Protein AF-A0A6A4J6M3-F1 (afdb_monomer_lite)

pLDDT: mean 81.33, std 18.91, range [39.5, 97.56]

Organism: Apolygus lucorum (NCBI:txid248454)

Structure (mmCIF, N/CA/C/O backbone):
data_AF-A0A6A4J6M3-F1
#
_entry.id   AF-A0A6A4J6M3-F1
#
loop_
_atom_site.group_PDB
_atom_site.id
_atom_site.type_symbol
_atom_site.label_atom_id
_atom_site.label_alt_id
_atom_site.label_comp_id
_atom_site.label_asym_id
_atom_site.label_entity_id
_atom_site.label_seq_id
_atom_site.pdbx_PDB_ins_code
_atom_site.Cartn_x
_atom_site.Cartn_y
_atom_site.Cartn_z
_atom_site.occupancy
_atom_site.B_iso_or_equiv
_atom_site.auth_seq_id
_atom_site.auth_comp_id
_atom_site.auth_asym_id
_atom_site.auth_atom_id
_atom_site.pdbx_PDB_model_num
ATOM 1 N N . MET A 1 1 ? 29.582 -4.370 -70.498 1.00 39.50 1 MET A N 1
ATOM 2 C CA . MET A 1 1 ? 30.308 -3.658 -69.420 1.00 39.50 1 MET A CA 1
ATOM 3 C C . MET A 1 1 ? 29.744 -2.244 -69.394 1.00 39.50 1 MET A C 1
ATOM 5 O O . MET A 1 1 ? 29.720 -1.655 -70.456 1.00 39.50 1 MET A O 1
ATOM 9 N N . LEU A 1 2 ? 29.194 -1.641 -68.346 1.00 45.53 2 LEU A N 1
ATOM 10 C CA . LEU A 1 2 ? 28.920 -1.979 -66.951 1.00 45.53 2 LEU A CA 1
ATOM 11 C C . LEU A 1 2 ? 27.695 -1.104 -66.577 1.00 45.53 2 LEU A C 1
ATOM 13 O O . LEU A 1 2 ? 27.655 0.064 -66.954 1.00 45.53 2 LEU A O 1
ATOM 17 N N . ILE A 1 3 ? 26.699 -1.659 -65.889 1.00 50.84 3 ILE A N 1
ATOM 18 C CA . ILE A 1 3 ? 25.523 -0.926 -65.385 1.00 50.84 3 ILE A CA 1
ATOM 19 C C . ILE A 1 3 ? 25.949 -0.202 -64.098 1.00 50.84 3 ILE A C 1
ATOM 21 O O . ILE A 1 3 ? 26.412 -0.896 -63.190 1.00 50.84 3 ILE A O 1
ATOM 25 N N . PRO A 1 4 ? 25.791 1.126 -63.940 1.00 52.34 4 PRO A N 1
ATOM 26 C CA . PRO A 1 4 ? 25.909 1.729 -62.626 1.00 52.34 4 PRO A CA 1
ATOM 27 C C . PRO A 1 4 ? 24.567 1.589 -61.903 1.00 52.34 4 PRO A C 1
ATOM 29 O O . PRO A 1 4 ? 23.637 2.373 -62.079 1.00 52.34 4 PRO A O 1
ATOM 32 N N . LEU A 1 5 ? 24.495 0.541 -61.084 1.00 49.53 5 LEU A N 1
ATOM 33 C CA . LEU A 1 5 ? 23.631 0.486 -59.914 1.00 49.53 5 LEU A CA 1
ATOM 34 C C . LEU A 1 5 ? 23.995 1.652 -58.987 1.00 49.53 5 LEU A C 1
ATOM 36 O O . LEU A 1 5 ? 25.038 1.612 -58.342 1.00 49.53 5 LEU A O 1
ATOM 40 N N . LEU A 1 6 ? 23.122 2.645 -58.851 1.00 49.03 6 LEU A N 1
ATOM 41 C CA . LEU A 1 6 ? 23.012 3.372 -57.589 1.00 49.03 6 LEU A CA 1
ATOM 42 C C . LEU A 1 6 ? 21.545 3.404 -57.176 1.00 49.03 6 LEU A C 1
ATOM 44 O O . LEU A 1 6 ? 20.758 4.286 -57.499 1.00 49.03 6 LEU A O 1
ATOM 48 N N . THR A 1 7 ? 21.213 2.321 -56.488 1.00 55.56 7 THR A N 1
ATOM 49 C CA . THR A 1 7 ? 20.072 2.116 -55.613 1.00 55.56 7 THR A CA 1
ATOM 50 C C . THR A 1 7 ? 19.696 3.379 -54.844 1.00 55.56 7 THR A C 1
ATOM 52 O O . THR A 1 7 ? 20.376 3.796 -53.908 1.00 55.56 7 THR A O 1
ATOM 55 N N . VAL A 1 8 ? 18.540 3.924 -55.217 1.00 50.78 8 VAL A N 1
ATOM 56 C CA . VAL A 1 8 ? 17.670 4.738 -54.370 1.00 50.78 8 VAL A CA 1
ATOM 57 C C . VAL A 1 8 ? 17.215 3.859 -53.205 1.00 50.78 8 VAL A C 1
ATOM 59 O O . VAL A 1 8 ? 16.182 3.205 -53.282 1.00 50.78 8 VAL A O 1
ATOM 62 N N . VAL A 1 9 ? 18.014 3.775 -52.144 1.00 50.19 9 VAL A N 1
ATOM 63 C CA . VAL A 1 9 ? 17.589 3.190 -50.867 1.00 50.19 9 VAL A CA 1
ATOM 64 C C . VAL A 1 9 ? 18.281 3.942 -49.739 1.00 50.19 9 VAL A C 1
ATOM 66 O O . VAL A 1 9 ? 19.337 3.545 -49.269 1.00 50.19 9 VAL A O 1
ATOM 69 N N . LEU A 1 10 ? 17.657 5.017 -49.274 1.00 46.91 10 LEU A N 1
ATOM 70 C CA . LEU A 1 10 ? 17.701 5.381 -47.859 1.00 46.91 10 LEU A CA 1
ATOM 71 C C . LEU A 1 10 ? 16.254 5.604 -47.436 1.00 46.91 10 LEU A C 1
ATOM 73 O O . LEU A 1 10 ? 15.750 6.715 -47.297 1.00 46.91 10 LEU A O 1
ATOM 77 N N . ALA A 1 11 ? 15.571 4.464 -47.344 1.00 49.88 11 ALA A N 1
ATOM 78 C CA . ALA A 1 11 ? 14.337 4.317 -46.612 1.00 49.88 11 ALA A CA 1
ATOM 79 C C . ALA A 1 11 ? 14.546 4.829 -45.183 1.00 49.88 11 ALA A C 1
ATOM 81 O O . ALA A 1 11 ? 15.503 4.438 -44.521 1.00 49.88 11 ALA A O 1
ATOM 82 N N . LEU A 1 12 ? 13.638 5.709 -44.764 1.00 46.06 12 LEU A N 1
ATOM 83 C CA . LEU A 1 12 ? 13.168 5.924 -43.399 1.00 46.06 12 LEU A CA 1
ATOM 84 C C . LEU A 1 12 ? 13.985 5.208 -42.308 1.00 46.06 12 LEU A C 1
ATOM 86 O O . LEU A 1 12 ? 13.579 4.171 -41.782 1.00 46.06 12 LEU A O 1
ATOM 90 N N . SER A 1 13 ? 15.102 5.803 -41.900 1.00 48.69 13 SER A N 1
ATOM 91 C CA . SER A 1 13 ? 15.744 5.425 -40.646 1.00 48.69 13 SER A CA 1
ATOM 92 C C . SER A 1 13 ? 14.937 6.006 -39.488 1.00 48.69 13 SER A C 1
ATOM 94 O O . SER A 1 13 ? 15.152 7.131 -39.050 1.00 48.69 13 SER A O 1
ATOM 96 N N . ALA A 1 14 ? 14.005 5.185 -39.010 1.00 48.91 14 ALA A N 1
ATOM 97 C CA . ALA A 1 14 ? 13.611 5.092 -37.609 1.00 48.91 14 ALA A CA 1
ATOM 98 C C . ALA A 1 14 ? 12.952 6.331 -36.981 1.00 48.91 14 ALA A C 1
ATOM 100 O O . ALA A 1 14 ? 13.381 6.868 -35.962 1.00 48.91 14 ALA A O 1
ATOM 101 N N . LEU A 1 15 ? 11.768 6.649 -37.494 1.00 47.69 15 LEU A N 1
ATOM 102 C CA . LEU A 1 15 ? 10.675 7.226 -36.712 1.00 47.69 15 LEU A CA 1
ATOM 103 C C . LEU A 1 15 ? 10.084 6.154 -35.769 1.00 47.69 15 LEU A C 1
ATOM 105 O O . LEU A 1 15 ? 8.916 5.825 -35.880 1.00 47.69 15 LEU A O 1
ATOM 109 N N . MET A 1 16 ? 10.879 5.552 -34.877 1.00 45.44 16 MET A N 1
ATOM 110 C CA . MET A 1 16 ? 10.375 4.645 -33.826 1.00 45.44 16 MET A CA 1
ATOM 111 C C . MET A 1 16 ? 11.250 4.703 -32.572 1.00 45.44 16 MET A C 1
ATOM 113 O O . MET A 1 16 ? 11.666 3.691 -32.024 1.00 45.44 16 MET A O 1
ATOM 117 N N . ASN A 1 17 ? 11.486 5.911 -32.062 1.00 40.03 17 ASN A N 1
ATOM 118 C CA . ASN A 1 17 ? 11.752 6.082 -30.635 1.00 40.03 17 ASN A CA 1
ATOM 119 C C . ASN A 1 17 ? 10.396 6.128 -29.909 1.00 40.03 17 ASN A C 1
ATOM 121 O O . ASN A 1 17 ? 10.058 7.091 -29.227 1.00 40.03 17 ASN A O 1
ATOM 125 N N . THR A 1 18 ? 9.557 5.108 -30.122 1.00 45.00 18 THR A N 1
ATOM 126 C CA . THR A 1 18 ? 8.428 4.850 -29.236 1.00 45.00 18 THR A CA 1
ATOM 127 C C . THR A 1 18 ? 9.050 4.358 -27.944 1.00 45.00 18 THR A C 1
ATOM 129 O O . THR A 1 18 ? 9.279 3.163 -27.763 1.00 45.00 18 THR A O 1
ATOM 132 N N . THR A 1 19 ? 9.394 5.299 -27.069 1.00 48.88 19 THR A N 1
ATOM 133 C CA . THR A 1 19 ? 9.565 5.055 -25.643 1.00 48.88 19 THR A CA 1
ATOM 134 C C . THR A 1 19 ? 8.255 4.461 -25.145 1.00 48.88 19 THR A C 1
ATOM 136 O O . THR A 1 19 ? 7.374 5.182 -24.680 1.00 48.88 19 THR A O 1
ATOM 139 N N . TYR A 1 20 ? 8.091 3.152 -25.321 1.00 52.31 20 TYR A N 1
ATOM 140 C CA . TYR A 1 20 ? 7.102 2.376 -24.606 1.00 52.31 20 TYR A CA 1
ATOM 141 C C . TYR A 1 20 ? 7.413 2.624 -23.134 1.00 52.31 20 TYR A C 1
ATOM 143 O O . TYR A 1 20 ? 8.454 2.211 -22.620 1.00 52.31 20 TYR A O 1
ATOM 151 N N . CYS A 1 21 ? 6.563 3.404 -22.468 1.00 57.66 21 CYS A N 1
ATOM 152 C CA . CYS A 1 21 ? 6.509 3.362 -21.022 1.00 57.66 21 CYS A CA 1
ATOM 153 C C . CYS A 1 21 ? 6.123 1.921 -20.682 1.00 57.66 21 CYS A C 1
ATOM 155 O O . CYS A 1 21 ? 4.953 1.565 -20.771 1.00 57.66 21 CYS A O 1
ATOM 157 N N . ASP A 1 22 ? 7.119 1.085 -20.382 1.00 68.69 22 ASP A N 1
ATOM 158 C CA . ASP A 1 22 ? 6.912 -0.260 -19.854 1.00 68.69 22 ASP A CA 1
ATOM 159 C C . ASP A 1 22 ? 6.239 -0.105 -18.485 1.00 68.69 22 ASP A C 1
ATOM 161 O O . ASP A 1 22 ? 6.906 0.071 -17.458 1.00 68.69 22 ASP A O 1
ATOM 165 N N . VAL A 1 23 ? 4.906 -0.085 -18.491 1.00 76.88 23 VAL A N 1
ATOM 166 C CA . VAL A 1 23 ? 4.081 -0.155 -17.288 1.00 76.88 23 VAL A CA 1
ATOM 167 C C . VAL A 1 23 ? 3.778 -1.622 -17.041 1.00 76.88 23 VAL A C 1
ATOM 169 O O . VAL A 1 23 ? 3.075 -2.264 -17.818 1.00 76.88 23 VAL A O 1
ATOM 172 N N . ALA A 1 24 ? 4.336 -2.167 -15.964 1.00 84.94 24 ALA A N 1
ATOM 173 C CA . ALA A 1 24 ? 4.012 -3.512 -15.520 1.00 84.94 24 ALA A CA 1
ATOM 174 C C . ALA A 1 24 ? 2.814 -3.454 -14.568 1.00 84.94 24 ALA A C 1
ATOM 176 O O . ALA A 1 24 ? 2.920 -2.887 -13.479 1.00 84.94 24 ALA A O 1
ATOM 177 N N . TYR A 1 25 ? 1.702 -4.065 -14.972 1.00 91.25 25 TYR A N 1
ATOM 178 C CA . TYR A 1 25 ? 0.504 -4.226 -14.151 1.00 91.25 25 TYR A CA 1
ATOM 179 C C . TYR A 1 25 ? 0.465 -5.624 -13.538 1.00 91.25 25 TYR A C 1
ATOM 181 O O . TYR A 1 25 ? 0.642 -6.624 -14.240 1.00 91.25 25 TYR A O 1
ATOM 189 N N . ARG A 1 26 ? 0.227 -5.714 -12.226 1.00 94.50 26 ARG A N 1
ATOM 190 C CA . ARG A 1 26 ? 0.055 -7.002 -11.538 1.00 94.50 26 ARG A CA 1
ATOM 191 C C . ARG A 1 26 ? -0.840 -6.898 -10.297 1.00 94.50 26 ARG A C 1
ATOM 193 O O . ARG A 1 26 ? -0.936 -5.822 -9.705 1.00 94.50 26 ARG A O 1
ATOM 200 N N . PRO A 1 27 ? -1.433 -8.014 -9.834 1.00 97.06 27 PRO A N 1
ATOM 201 C CA . PRO A 1 27 ? -2.099 -8.071 -8.535 1.00 97.06 27 PRO A CA 1
ATOM 202 C C . PRO A 1 27 ? -1.151 -7.749 -7.370 1.00 97.06 27 PRO A C 1
ATOM 204 O O . PRO A 1 27 ? 0.072 -7.934 -7.464 1.00 97.06 27 PRO A O 1
ATOM 207 N N . LEU A 1 28 ? -1.723 -7.315 -6.242 1.00 96.31 28 LEU A N 1
ATOM 208 C CA . LEU A 1 28 ? -0.964 -7.102 -5.009 1.00 96.31 28 LEU A CA 1
ATOM 209 C C . LEU A 1 28 ? -0.427 -8.414 -4.435 1.00 96.31 28 LEU A C 1
ATOM 211 O O . LEU A 1 28 ? -1.177 -9.335 -4.102 1.00 96.31 28 LEU A O 1
ATOM 215 N N . SER A 1 29 ? 0.884 -8.449 -4.228 1.00 96.56 29 SER A N 1
ATOM 216 C CA . SER A 1 29 ? 1.560 -9.494 -3.467 1.00 96.56 29 SER A CA 1
ATOM 217 C C . SER A 1 29 ? 1.366 -9.293 -1.960 1.00 96.56 29 SER A C 1
ATOM 219 O O . SER A 1 29 ? 0.952 -8.228 -1.495 1.00 96.56 29 SER A O 1
ATOM 221 N N . ALA A 1 30 ? 1.730 -10.300 -1.163 1.00 96.50 30 ALA A N 1
ATOM 222 C CA . ALA A 1 30 ? 1.744 -10.177 0.296 1.00 96.50 30 ALA A CA 1
ATOM 223 C C . ALA A 1 30 ? 2.673 -9.047 0.787 1.00 96.50 30 ALA A C 1
ATOM 225 O O . ALA A 1 30 ? 2.364 -8.372 1.769 1.00 96.50 30 ALA A O 1
ATOM 226 N N . VAL A 1 31 ? 3.784 -8.809 0.079 1.00 96.00 31 VAL A N 1
ATOM 227 C CA . VAL A 1 31 ? 4.730 -7.730 0.397 1.00 96.00 31 VAL A CA 1
ATOM 228 C C . VAL A 1 31 ? 4.090 -6.364 0.158 1.00 96.00 31 VAL A C 1
ATOM 230 O O . VAL A 1 31 ? 4.198 -5.488 1.014 1.00 96.00 31 VAL A O 1
ATOM 233 N N . ASP A 1 32 ? 3.374 -6.200 -0.958 1.00 95.69 32 ASP A N 1
ATOM 234 C CA . ASP A 1 32 ? 2.674 -4.946 -1.255 1.00 95.69 32 ASP A CA 1
ATOM 235 C C . ASP A 1 32 ? 1.583 -4.682 -0.213 1.00 95.69 32 ASP A C 1
ATOM 237 O O . ASP A 1 32 ? 1.509 -3.589 0.333 1.00 95.69 32 ASP A O 1
ATOM 241 N N . LYS A 1 33 ? 0.784 -5.697 0.141 1.00 97.38 33 LYS A N 1
ATOM 242 C CA . LYS A 1 33 ? -0.266 -5.567 1.165 1.00 97.38 33 LYS A CA 1
ATOM 243 C C . LYS A 1 33 ? 0.296 -5.114 2.514 1.00 97.38 33 LYS A C 1
ATOM 245 O O . LYS A 1 33 ? -0.252 -4.204 3.128 1.00 97.38 33 LYS A O 1
ATOM 250 N N . LYS A 1 34 ? 1.422 -5.692 2.950 1.00 97.06 34 LYS A N 1
ATOM 251 C CA . LYS A 1 34 ? 2.105 -5.280 4.187 1.00 97.06 34 LYS A CA 1
ATOM 252 C C . LYS A 1 34 ? 2.590 -3.829 4.120 1.00 97.06 34 LYS A C 1
ATOM 254 O O . LYS A 1 34 ? 2.421 -3.091 5.087 1.00 97.06 34 LYS A O 1
ATOM 259 N N . LEU A 1 35 ? 3.166 -3.424 2.986 1.00 95.12 35 LEU A N 1
ATOM 260 C CA . LEU A 1 35 ? 3.575 -2.038 2.749 1.00 95.12 35 LEU A CA 1
ATOM 261 C C . LEU A 1 35 ? 2.375 -1.087 2.839 1.00 95.12 35 LEU A C 1
ATOM 263 O O . LEU A 1 35 ? 2.466 -0.063 3.506 1.00 95.12 35 LEU A O 1
ATOM 267 N N . LEU A 1 36 ? 1.254 -1.432 2.204 1.00 96.88 36 LEU A N 1
ATOM 268 C CA . LEU A 1 36 ? 0.052 -0.599 2.182 1.00 96.88 36 LEU A CA 1
ATOM 269 C C . LEU A 1 36 ? -0.563 -0.427 3.572 1.00 96.88 36 LEU A C 1
ATOM 271 O O . LEU A 1 36 ? -0.881 0.699 3.937 1.00 96.88 36 LEU A O 1
ATOM 275 N N . ILE A 1 37 ? -0.654 -1.493 4.375 1.00 97.00 37 ILE A N 1
ATOM 276 C CA . ILE A 1 37 ? -1.113 -1.399 5.773 1.00 97.00 37 ILE A CA 1
ATOM 277 C C . ILE A 1 37 ? -0.286 -0.358 6.537 1.00 97.00 37 ILE A C 1
ATOM 279 O O . ILE A 1 37 ? -0.840 0.537 7.171 1.00 97.00 37 ILE A O 1
ATOM 283 N N . GLN A 1 38 ? 1.043 -0.437 6.437 1.00 96.06 38 GLN A N 1
ATOM 284 C CA . GLN A 1 38 ? 1.937 0.480 7.140 1.00 96.06 38 GLN A CA 1
ATOM 285 C C . GLN A 1 38 ? 1.828 1.918 6.614 1.00 96.06 38 GLN A C 1
ATOM 287 O O . GLN A 1 38 ? 1.729 2.862 7.395 1.00 96.06 38 GLN A O 1
ATOM 292 N N . GLU A 1 39 ? 1.856 2.104 5.295 1.00 95.12 39 GLU A N 1
ATOM 293 C CA . GLU A 1 39 ? 1.835 3.432 4.677 1.00 95.12 39 GLU A CA 1
ATOM 294 C C . GLU A 1 39 ? 0.517 4.165 4.925 1.00 95.12 39 GLU A C 1
ATOM 296 O O . GLU A 1 39 ? 0.536 5.368 5.182 1.00 95.12 39 GLU A O 1
ATOM 301 N N . MET A 1 40 ? -0.610 3.456 4.881 1.00 94.94 40 MET A N 1
ATOM 302 C CA . MET A 1 40 ? -1.929 4.043 5.108 1.00 94.94 40 MET A CA 1
ATOM 303 C C . MET A 1 40 ? -2.162 4.364 6.584 1.00 94.94 40 MET A C 1
ATOM 305 O O . MET A 1 40 ? -2.625 5.462 6.891 1.00 94.94 40 MET A O 1
ATOM 309 N N . ALA A 1 41 ? -1.742 3.484 7.499 1.00 94.06 41 ALA A N 1
ATOM 310 C CA . ALA A 1 41 ? -1.777 3.769 8.933 1.00 94.06 41 ALA A CA 1
ATOM 311 C C . ALA A 1 41 ? -0.932 5.007 9.283 1.00 94.06 41 ALA A C 1
ATOM 313 O O . ALA A 1 41 ? -1.397 5.904 9.982 1.00 94.06 41 ALA A O 1
ATOM 314 N N . ASN A 1 42 ? 0.272 5.123 8.710 1.00 93.12 42 ASN A N 1
ATOM 315 C CA . ASN A 1 42 ? 1.132 6.300 8.881 1.00 93.12 42 ASN A CA 1
ATOM 316 C C . ASN A 1 42 ? 0.509 7.600 8.341 1.00 93.12 42 ASN A C 1
ATOM 318 O O . ASN A 1 42 ? 0.961 8.688 8.694 1.00 93.12 42 ASN A O 1
ATOM 322 N N . ALA A 1 43 ? -0.489 7.502 7.459 1.00 92.00 43 ALA A N 1
ATOM 323 C CA . ALA A 1 43 ? -1.222 8.642 6.920 1.00 92.00 43 ALA A CA 1
ATOM 324 C C . ALA A 1 43 ? -2.499 8.979 7.702 1.00 92.00 43 ALA A C 1
ATOM 326 O O . ALA A 1 43 ? -3.136 9.977 7.380 1.00 92.00 43 ALA A O 1
ATOM 327 N N . GLY A 1 44 ? -2.875 8.172 8.700 1.00 92.94 44 GLY A N 1
ATOM 328 C CA . GLY A 1 44 ? -4.127 8.332 9.442 1.00 92.94 44 GLY A CA 1
ATOM 329 C C . GLY A 1 44 ? -5.363 7.804 8.707 1.00 92.94 44 GLY A C 1
ATOM 330 O O . GLY A 1 44 ? -6.475 8.226 9.016 1.00 92.94 44 GLY A O 1
ATOM 331 N N . ALA A 1 45 ? -5.191 6.910 7.729 1.00 92.56 45 ALA A N 1
ATOM 332 C CA . ALA A 1 45 ? -6.319 6.218 7.115 1.00 92.56 45 ALA A CA 1
ATOM 333 C C . ALA A 1 45 ? -6.944 5.198 8.088 1.00 92.56 45 ALA A C 1
ATOM 335 O O . ALA A 1 45 ? -6.248 4.722 8.993 1.00 92.56 45 ALA A O 1
ATOM 336 N N . PRO A 1 46 ? -8.222 4.817 7.893 1.00 93.06 46 PRO A N 1
ATOM 337 C CA . PRO A 1 46 ? -8.829 3.700 8.610 1.00 93.06 46 PRO A CA 1
ATOM 338 C C . PRO A 1 46 ? -7.995 2.419 8.501 1.00 93.06 46 PRO A C 1
ATOM 340 O O . PRO A 1 46 ? -7.299 2.187 7.508 1.00 93.06 46 PRO A O 1
ATOM 343 N N . GLY A 1 47 ? -8.070 1.583 9.537 1.00 94.44 47 GLY A N 1
ATOM 344 C CA . GLY A 1 47 ? -7.360 0.308 9.581 1.00 94.44 47 GLY A CA 1
ATOM 345 C C . GLY A 1 47 ? -7.751 -0.599 8.413 1.00 94.44 47 GLY A C 1
ATOM 346 O O . GLY A 1 47 ? -8.920 -0.699 8.051 1.00 94.44 47 GLY A O 1
ATOM 347 N N . ILE A 1 48 ? -6.770 -1.268 7.819 1.00 96.56 48 ILE A N 1
ATOM 348 C CA . ILE A 1 48 ? -7.002 -2.220 6.732 1.00 96.56 48 ILE A CA 1
ATOM 349 C C . ILE A 1 48 ? -7.104 -3.622 7.338 1.00 96.56 48 ILE A C 1
ATOM 351 O O . ILE A 1 48 ? -6.079 -4.275 7.538 1.00 96.56 48 ILE A O 1
ATOM 355 N N . ASP A 1 49 ? -8.320 -4.095 7.610 1.00 95.62 49 ASP A N 1
ATOM 356 C CA . ASP A 1 49 ? -8.538 -5.432 8.183 1.00 95.62 49 ASP A CA 1
ATOM 357 C C . ASP A 1 49 ? -8.544 -6.517 7.106 1.00 95.62 49 ASP A C 1
ATOM 359 O O . ASP A 1 49 ? -7.959 -7.593 7.265 1.00 95.62 49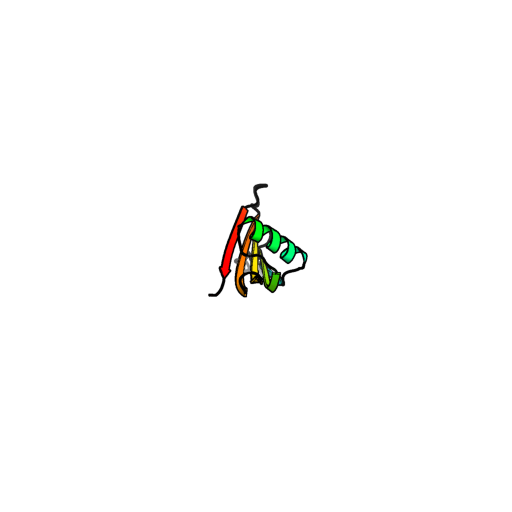 ASP A O 1
ATOM 363 N N . ARG A 1 50 ? -9.187 -6.230 5.969 1.00 96.00 50 ARG A N 1
ATOM 364 C CA . ARG A 1 50 ? -9.280 -7.163 4.844 1.00 96.00 50 ARG A CA 1
ATOM 365 C C . ARG A 1 50 ? -9.185 -6.440 3.511 1.00 96.00 50 ARG A C 1
ATOM 367 O O . ARG A 1 50 ? -10.019 -5.603 3.199 1.00 96.00 50 ARG A O 1
ATOM 374 N N . PHE A 1 51 ? -8.234 -6.855 2.677 1.00 96.88 51 PHE A N 1
ATOM 375 C CA . PHE A 1 51 ? -8.208 -6.472 1.264 1.00 96.88 51 PHE A CA 1
ATOM 376 C C . PHE A 1 51 ? -9.296 -7.219 0.485 1.00 96.88 51 PHE A C 1
ATOM 378 O O . PHE A 1 51 ? -9.392 -8.446 0.585 1.00 96.88 51 PHE A O 1
ATOM 385 N N . ILE A 1 52 ? -10.062 -6.484 -0.317 1.00 95.56 52 ILE A N 1
ATOM 386 C CA . ILE A 1 52 ? -11.069 -7.017 -1.242 1.00 95.56 52 ILE A CA 1
ATOM 387 C C . ILE A 1 52 ? -10.393 -7.310 -2.578 1.00 95.56 52 ILE A C 1
ATOM 389 O O . ILE A 1 52 ? -10.325 -8.458 -3.016 1.00 95.56 52 ILE A O 1
ATOM 393 N N . GLN A 1 53 ? -9.807 -6.274 -3.175 1.00 95.00 53 GLN A N 1
ATOM 394 C CA . GLN A 1 53 ? -9.059 -6.346 -4.420 1.00 95.00 53 GLN A CA 1
ATOM 395 C C . GLN A 1 53 ? -7.929 -5.321 -4.426 1.00 95.00 53 GLN A C 1
ATOM 397 O O . GLN A 1 53 ? -7.863 -4.426 -3.585 1.00 95.00 53 GLN A O 1
ATOM 402 N N . GLY A 1 54 ? -7.007 -5.466 -5.369 1.00 96.25 54 GLY A N 1
ATOM 403 C CA . GLY A 1 54 ? -6.011 -4.440 -5.598 1.00 96.25 54 GLY A CA 1
ATOM 404 C C . GLY A 1 54 ? -4.908 -4.865 -6.543 1.00 96.25 54 GLY A C 1
ATOM 405 O O . GLY A 1 54 ? -4.572 -6.050 -6.669 1.00 96.25 54 GLY A O 1
ATOM 406 N N . THR A 1 55 ? -4.311 -3.862 -7.165 1.00 97.44 55 THR A N 1
ATOM 407 C CA . THR A 1 55 ? -3.280 -3.980 -8.187 1.00 97.44 55 THR A CA 1
ATOM 408 C C . THR A 1 55 ? -2.179 -2.957 -7.976 1.00 97.44 55 THR A C 1
ATOM 410 O O . THR A 1 55 ? -2.319 -1.990 -7.226 1.00 97.44 55 THR A O 1
ATOM 413 N N . VAL A 1 56 ? -1.058 -3.184 -8.647 1.00 95.69 56 VAL A N 1
ATOM 414 C CA . VAL A 1 56 ? 0.040 -2.232 -8.718 1.00 95.69 56 VAL A CA 1
ATOM 415 C C . VAL A 1 56 ? 0.496 -2.057 -10.159 1.00 95.69 56 VAL A C 1
ATOM 417 O O . VAL A 1 56 ? 0.746 -3.034 -10.868 1.00 95.69 56 VAL A O 1
ATOM 420 N N . ASP A 1 57 ? 0.621 -0.794 -10.543 1.00 93.56 57 ASP A N 1
ATOM 421 C CA . ASP A 1 57 ? 1.187 -0.298 -11.787 1.00 93.56 57 ASP A CA 1
ATOM 422 C C . ASP A 1 57 ? 2.605 0.192 -11.522 1.00 93.56 57 ASP A C 1
ATOM 424 O O . ASP A 1 57 ? 2.817 1.126 -10.744 1.00 93.56 57 ASP A O 1
ATOM 428 N N . VAL A 1 58 ? 3.595 -0.433 -12.151 1.00 88.88 58 VAL A N 1
ATOM 429 C CA . VAL A 1 58 ? 4.996 -0.035 -12.014 1.00 88.88 58 VAL A CA 1
ATOM 430 C C . VAL A 1 58 ? 5.497 0.508 -13.340 1.00 88.88 58 VAL A C 1
ATOM 432 O O . VAL A 1 58 ? 5.784 -0.248 -14.264 1.00 88.88 58 VAL A O 1
ATOM 435 N N . GLU A 1 59 ? 5.661 1.825 -13.410 1.00 86.62 59 GLU A N 1
ATOM 436 C CA . GLU A 1 59 ? 6.436 2.473 -14.460 1.00 86.62 59 GLU A CA 1
ATOM 437 C C . GLU A 1 59 ? 7.923 2.234 -14.196 1.00 86.62 59 GLU A C 1
ATOM 439 O O . GLU A 1 59 ? 8.463 2.653 -13.161 1.00 86.62 59 GLU A O 1
ATOM 444 N N . LYS A 1 60 ? 8.597 1.570 -15.141 1.00 72.94 60 LYS A N 1
ATOM 445 C CA . LYS A 1 60 ? 10.022 1.227 -15.048 1.00 72.94 60 LYS A CA 1
ATOM 446 C C . LYS A 1 60 ? 10.860 2.415 -14.558 1.00 72.94 60 LYS A C 1
ATOM 448 O O . LYS A 1 60 ? 10.973 3.441 -15.225 1.00 72.94 60 LYS A O 1
ATOM 453 N N . ASN A 1 61 ? 11.471 2.246 -13.384 1.00 69.50 61 ASN A N 1
ATOM 454 C CA . ASN A 1 61 ? 12.350 3.216 -12.718 1.00 69.50 61 ASN A CA 1
ATOM 455 C C . ASN A 1 61 ? 11.728 4.582 -12.361 1.00 69.50 61 ASN A C 1
ATOM 457 O O . ASN A 1 61 ? 12.482 5.498 -12.042 1.00 69.50 61 ASN A O 1
ATOM 461 N N . LYS A 1 62 ? 10.396 4.735 -12.372 1.00 80.50 62 LYS A N 1
ATOM 462 C CA . LYS A 1 62 ? 9.742 6.029 -12.109 1.00 80.50 62 LYS A CA 1
ATOM 463 C C . LYS A 1 62 ? 8.752 5.980 -10.953 1.00 80.50 62 LYS A C 1
ATOM 465 O O . LYS A 1 62 ? 8.982 6.603 -9.914 1.00 80.50 62 LYS A O 1
ATOM 470 N N . VAL A 1 63 ? 7.651 5.253 -11.118 1.00 88.75 63 VAL A N 1
ATOM 471 C CA . VAL A 1 63 ? 6.506 5.313 -10.201 1.00 88.75 63 VAL A CA 1
ATOM 472 C C . VAL A 1 63 ? 5.946 3.917 -9.984 1.00 88.75 63 VAL A C 1
ATOM 474 O O . VAL A 1 63 ? 5.772 3.167 -10.935 1.00 88.75 63 VAL A O 1
ATOM 477 N N . ALA A 1 64 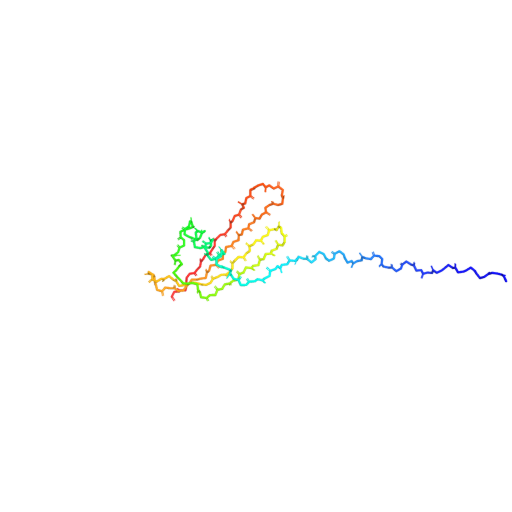? 5.656 3.580 -8.730 1.00 91.56 64 ALA A N 1
ATOM 478 C CA . ALA A 1 64 ? 4.782 2.465 -8.394 1.00 91.56 64 ALA A CA 1
ATOM 479 C C . ALA A 1 64 ? 3.469 3.028 -7.842 1.00 91.56 64 ALA A C 1
ATOM 481 O O . ALA A 1 64 ? 3.480 3.699 -6.807 1.00 91.56 64 ALA A O 1
ATOM 482 N N . THR A 1 65 ? 2.364 2.773 -8.534 1.00 95.06 65 THR A N 1
ATOM 483 C CA . THR A 1 65 ? 1.017 3.187 -8.142 1.00 95.06 65 THR A CA 1
ATOM 484 C C . THR A 1 65 ? 0.226 1.963 -7.723 1.00 95.06 65 THR A C 1
ATOM 486 O O . THR A 1 65 ? 0.105 1.013 -8.479 1.00 95.06 65 THR A O 1
ATOM 489 N N . TYR A 1 66 ? -0.305 1.981 -6.512 1.00 97.12 66 TYR A N 1
ATOM 490 C CA . TYR A 1 66 ? -1.062 0.896 -5.915 1.00 97.12 66 TYR A CA 1
ATOM 491 C C . TYR A 1 66 ? -2.513 1.344 -5.801 1.00 97.12 66 TYR A C 1
ATOM 493 O O . TYR A 1 66 ? -2.779 2.392 -5.212 1.00 97.12 66 TYR A O 1
ATOM 501 N N . HIS A 1 67 ? -3.421 0.539 -6.335 1.00 97.25 67 HIS A N 1
ATOM 502 C CA . HIS A 1 67 ? -4.868 0.709 -6.251 1.00 97.25 67 HIS A CA 1
ATOM 503 C C . HIS A 1 67 ? -5.430 -0.453 -5.441 1.00 97.25 67 HIS A C 1
ATOM 505 O O . HIS A 1 67 ? -5.077 -1.598 -5.719 1.00 97.25 67 HIS A O 1
ATOM 511 N N . PHE A 1 68 ? -6.243 -0.195 -4.421 1.00 97.56 68 PHE A N 1
ATOM 512 C CA . PHE A 1 68 ? -6.744 -1.265 -3.560 1.00 97.56 68 PHE A CA 1
ATOM 513 C C . PHE A 1 68 ? -8.019 -0.887 -2.830 1.00 97.56 68 PHE A C 1
ATOM 515 O O . PHE A 1 68 ? -8.169 0.247 -2.391 1.00 97.56 68 PHE A O 1
ATOM 522 N N . ASP A 1 69 ? -8.859 -1.889 -2.616 1.00 97.06 69 ASP A N 1
ATOM 523 C CA . ASP A 1 69 ? -10.096 -1.769 -1.859 1.00 97.06 69 ASP A CA 1
ATOM 524 C C . ASP A 1 69 ? -9.996 -2.631 -0.608 1.00 97.06 69 ASP A C 1
ATOM 526 O O . ASP A 1 69 ? -9.422 -3.732 -0.630 1.00 97.06 69 ASP A O 1
ATOM 530 N N . TYR A 1 70 ? -10.519 -2.127 0.502 1.00 96.50 70 TYR A N 1
ATOM 531 C CA . TYR A 1 70 ? -10.435 -2.804 1.784 1.00 96.50 70 TYR A CA 1
ATOM 532 C C . TYR A 1 70 ? -11.637 -2.537 2.674 1.00 96.50 70 TYR A C 1
ATOM 534 O O . TYR A 1 70 ? -12.295 -1.514 2.555 1.00 96.50 70 TYR A O 1
ATOM 542 N N . ILE A 1 71 ? -11.876 -3.455 3.605 1.00 95.56 71 ILE A N 1
ATOM 543 C CA . ILE A 1 71 ? -12.848 -3.282 4.680 1.00 95.56 71 ILE A CA 1
ATOM 544 C C . ILE A 1 71 ? -12.098 -2.892 5.946 1.00 95.56 71 ILE A C 1
ATOM 546 O O . ILE A 1 71 ? -11.079 -3.507 6.282 1.00 95.56 71 ILE A O 1
ATOM 550 N N . ASN A 1 72 ? -12.635 -1.895 6.641 1.00 94.44 72 ASN A N 1
ATOM 551 C CA . ASN A 1 72 ? -12.315 -1.615 8.029 1.00 94.44 72 ASN A CA 1
ATOM 552 C C . ASN A 1 72 ? -13.479 -2.094 8.912 1.00 94.44 72 ASN A C 1
ATOM 554 O O . ASN A 1 72 ? -14.599 -1.599 8.787 1.00 94.44 72 ASN A O 1
ATOM 558 N N . TYR A 1 73 ? -13.237 -3.057 9.797 1.00 92.81 73 TYR A N 1
ATOM 559 C CA . TYR A 1 73 ? -14.279 -3.639 10.645 1.00 92.81 73 TYR A CA 1
ATOM 560 C C . TYR A 1 73 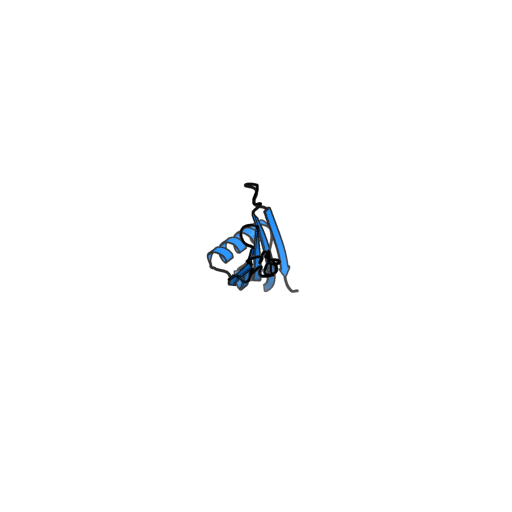? -14.703 -2.721 11.792 1.00 92.81 73 TYR A C 1
ATOM 562 O O . TYR A 1 73 ? -15.851 -2.805 12.217 1.00 92.81 73 TYR A O 1
ATOM 570 N N . ASP A 1 74 ? -13.836 -1.808 12.236 1.00 90.00 74 ASP A N 1
ATOM 571 C CA . ASP A 1 74 ? -14.181 -0.841 13.287 1.00 90.00 74 ASP A CA 1
ATOM 572 C C . ASP A 1 74 ? -15.271 0.140 12.827 1.00 90.00 74 ASP A C 1
ATOM 574 O O . ASP A 1 74 ? -16.157 0.516 13.592 1.00 90.00 74 ASP A O 1
ATOM 578 N N . THR A 1 75 ? -15.217 0.549 11.558 1.00 87.19 75 THR A N 1
ATOM 579 C CA . THR A 1 75 ? -16.194 1.453 10.931 1.00 87.19 75 THR A CA 1
ATOM 580 C C . THR A 1 75 ? -17.282 0.708 10.162 1.00 87.19 75 THR A C 1
ATOM 582 O O . THR A 1 75 ? -18.307 1.304 9.838 1.00 87.19 75 T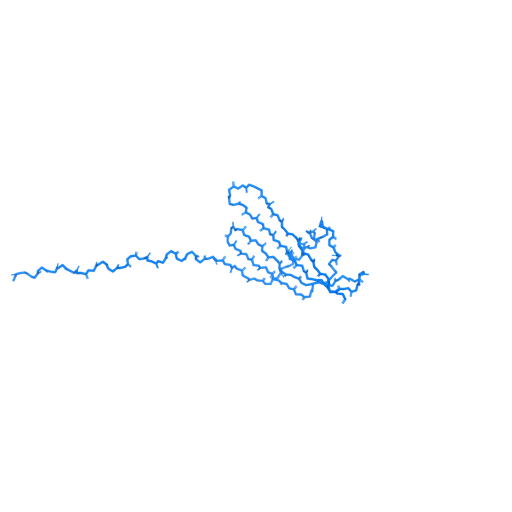HR A O 1
ATOM 585 N N . GLY A 1 76 ? -17.069 -0.576 9.859 1.00 88.06 76 GLY A N 1
ATOM 586 C CA . GLY A 1 76 ? -17.944 -1.382 9.007 1.00 88.06 76 GLY A CA 1
ATOM 587 C C . GLY A 1 76 ? -17.973 -0.927 7.545 1.00 88.06 76 GLY A C 1
ATOM 588 O O . GLY A 1 76 ? -18.884 -1.316 6.817 1.00 88.06 76 GLY A O 1
ATOM 589 N N . ARG A 1 77 ? -17.017 -0.090 7.118 1.00 89.62 77 ARG A N 1
ATOM 590 C CA . ARG A 1 77 ? -17.004 0.541 5.793 1.00 89.62 77 ARG A CA 1
ATOM 591 C C . ARG A 1 77 ? -16.011 -0.117 4.851 1.00 89.62 77 ARG A C 1
ATOM 593 O O . ARG A 1 77 ? -14.937 -0.568 5.259 1.00 89.62 77 ARG A O 1
ATOM 600 N N . GLU A 1 78 ? -16.373 -0.101 3.576 1.00 94.94 78 GLU A N 1
ATOM 601 C CA . GLU A 1 78 ? -15.457 -0.347 2.473 1.00 94.94 78 GLU A CA 1
ATOM 602 C C . GLU A 1 78 ? -14.773 0.963 2.073 1.00 94.94 78 GLU A C 1
ATOM 604 O O . GLU A 1 78 ? -15.386 2.033 2.053 1.00 94.94 78 GLU A O 1
ATOM 609 N N . CYS A 1 79 ? -13.477 0.886 1.796 1.00 95.75 79 CYS A N 1
ATOM 610 C CA . CYS A 1 79 ? -12.655 2.026 1.457 1.00 95.75 79 CYS A CA 1
ATOM 611 C C . CYS A 1 79 ? -11.780 1.736 0.238 1.00 95.75 79 CYS A C 1
ATOM 613 O O . CYS A 1 79 ? -11.139 0.690 0.139 1.00 95.75 79 CYS A O 1
ATOM 615 N N . HIS A 1 80 ? -11.682 2.733 -0.633 1.00 96.75 80 HIS A N 1
ATOM 616 C CA . HIS A 1 80 ? -10.827 2.774 -1.810 1.00 96.75 80 HIS A CA 1
ATOM 617 C C . HIS A 1 80 ? -9.546 3.539 -1.487 1.00 96.75 80 HIS A C 1
ATOM 619 O O . HIS A 1 80 ? -9.582 4.711 -1.104 1.00 96.75 80 HIS A O 1
ATOM 625 N N . GLY A 1 81 ? -8.401 2.886 -1.639 1.00 95.94 81 GLY A N 1
ATOM 626 C CA . GLY A 1 81 ? -7.077 3.425 -1.372 1.00 95.94 81 GLY A CA 1
ATOM 627 C C . GLY A 1 81 ? -6.231 3.556 -2.635 1.00 95.94 81 GLY A C 1
ATOM 628 O O . GLY A 1 81 ? -6.227 2.693 -3.515 1.00 95.94 81 GLY A O 1
ATOM 629 N N . VAL A 1 82 ? -5.457 4.641 -2.699 1.00 96.81 82 VAL A N 1
ATOM 630 C CA . VAL A 1 82 ? -4.395 4.823 -3.689 1.00 96.81 82 VAL A CA 1
ATOM 631 C C . VAL A 1 82 ? -3.111 5.244 -2.988 1.00 96.81 82 VAL A C 1
ATOM 633 O O . VAL A 1 82 ? -3.073 6.224 -2.241 1.00 96.81 82 VAL A O 1
ATOM 636 N N . TYR A 1 83 ? -2.035 4.515 -3.268 1.00 96.31 83 TYR A N 1
ATOM 637 C CA . TYR A 1 83 ? -0.687 4.850 -2.821 1.00 96.31 83 TYR A CA 1
ATOM 638 C C . TYR A 1 83 ? 0.227 5.001 -4.031 1.00 96.31 83 TYR A C 1
ATOM 640 O O . TYR A 1 83 ? 0.277 4.129 -4.888 1.00 96.31 83 TYR A O 1
ATOM 648 N N . ARG A 1 84 ? 0.970 6.102 -4.122 1.00 94.19 84 ARG A N 1
ATOM 649 C CA . ARG A 1 84 ? 1.972 6.322 -5.172 1.00 94.19 84 ARG A CA 1
ATOM 650 C C . ARG A 1 84 ? 3.335 6.476 -4.541 1.00 94.19 84 ARG A C 1
ATOM 652 O O . ARG A 1 84 ? 3.511 7.311 -3.658 1.00 94.19 84 ARG A O 1
ATOM 659 N N . LYS A 1 85 ? 4.307 5.716 -5.029 1.00 90.56 85 LYS A N 1
ATOM 660 C CA . LYS A 1 85 ? 5.709 5.792 -4.626 1.00 90.56 85 LYS A CA 1
ATOM 661 C C . LYS A 1 85 ? 6.544 6.241 -5.817 1.00 90.56 85 LYS A C 1
ATOM 663 O O . LYS A 1 85 ? 6.667 5.516 -6.800 1.00 90.56 85 LYS A O 1
ATOM 668 N N . PHE A 1 86 ? 7.129 7.427 -5.710 1.00 86.06 86 PHE A N 1
ATOM 669 C CA . PHE A 1 86 ? 7.980 8.020 -6.734 1.00 86.06 86 PHE A CA 1
ATOM 670 C C . PHE A 1 86 ? 9.438 7.735 -6.396 1.00 86.06 86 PHE A C 1
ATOM 672 O O . PHE A 1 86 ? 9.916 8.085 -5.309 1.00 86.06 86 PHE A O 1
ATOM 679 N N . ARG A 1 87 ? 10.158 7.133 -7.340 1.00 74.62 87 ARG A N 1
ATOM 680 C CA . ARG A 1 87 ? 11.612 7.033 -7.289 1.00 74.62 87 ARG A CA 1
ATOM 681 C C . ARG A 1 87 ? 12.176 8.095 -8.223 1.00 74.62 87 ARG A C 1
ATOM 683 O O . ARG A 1 87 ? 12.036 7.999 -9.436 1.00 74.62 87 ARG A O 1
ATOM 690 N N . SER A 1 88 ? 12.783 9.130 -7.652 1.00 61.78 88 SER A N 1
ATOM 691 C CA . SER A 1 88 ? 13.538 10.099 -8.444 1.00 61.78 88 SER A CA 1
ATOM 692 C C . SER A 1 88 ? 14.760 9.391 -9.026 1.00 61.78 88 SER A C 1
ATOM 694 O O . SER A 1 88 ? 15.515 8.780 -8.275 1.00 61.78 88 SER A O 1
ATOM 696 N N . VAL A 1 89 ? 14.960 9.470 -10.342 1.00 63.09 89 VAL A N 1
ATOM 697 C CA . VAL A 1 89 ? 16.114 8.845 -11.019 1.00 63.09 89 VAL A CA 1
ATOM 698 C C . VAL A 1 89 ? 17.433 9.474 -10.542 1.00 63.09 89 VAL A C 1
ATOM 700 O O . VAL A 1 89 ? 18.425 8.770 -10.386 1.00 63.09 89 VAL A O 1
ATOM 703 N N . ASP A 1 90 ? 17.392 10.759 -10.175 1.00 62.25 90 ASP A N 1
ATOM 704 C CA . ASP A 1 90 ? 18.587 11.553 -9.856 1.00 62.25 90 ASP A CA 1
ATOM 705 C C . ASP A 1 90 ? 18.804 11.833 -8.359 1.00 62.25 90 ASP A C 1
ATOM 707 O O . ASP A 1 90 ? 19.733 12.549 -7.990 1.00 62.25 90 ASP A O 1
ATOM 711 N N . THR A 1 91 ? 17.957 11.314 -7.459 1.00 60.59 91 THR A N 1
ATOM 712 C CA . THR A 1 91 ? 18.135 11.537 -6.012 1.00 60.59 91 THR A CA 1
ATOM 713 C C . THR A 1 91 ? 17.774 10.304 -5.186 1.00 60.59 91 THR A C 1
ATOM 715 O O . THR A 1 91 ? 16.886 9.534 -5.538 1.00 60.59 91 THR A O 1
ATOM 718 N N . THR A 1 92 ? 18.398 10.147 -4.016 1.00 63.09 92 THR A N 1
ATOM 719 C CA . THR A 1 92 ? 18.003 9.159 -2.990 1.00 63.09 92 THR A CA 1
ATOM 720 C C . THR A 1 92 ? 16.653 9.469 -2.331 1.00 63.09 92 THR A C 1
ATOM 722 O O . THR A 1 92 ? 16.193 8.706 -1.482 1.00 63.09 92 THR A O 1
ATOM 725 N N . LYS A 1 93 ? 15.990 10.575 -2.698 1.00 65.19 93 LYS A N 1
ATOM 726 C CA . LYS A 1 93 ? 14.722 10.988 -2.096 1.00 65.19 93 LYS A CA 1
ATOM 727 C C . LYS A 1 93 ? 13.567 10.205 -2.713 1.00 65.19 93 LYS A C 1
ATOM 729 O O . LYS A 1 93 ? 13.221 10.375 -3.881 1.00 65.19 93 LYS A O 1
ATOM 734 N N . ILE A 1 94 ? 12.936 9.380 -1.887 1.00 75.19 94 ILE A N 1
ATOM 735 C CA . ILE A 1 94 ? 11.668 8.724 -2.200 1.00 75.19 94 ILE A CA 1
ATOM 736 C C . ILE A 1 94 ? 10.549 9.691 -1.811 1.00 75.19 94 ILE A C 1
ATOM 738 O O . ILE A 1 94 ? 10.483 10.124 -0.662 1.00 75.19 94 ILE A O 1
ATOM 742 N N . LYS A 1 95 ? 9.673 10.032 -2.760 1.00 85.06 95 LYS A N 1
ATOM 743 C CA . LYS A 1 95 ? 8.423 10.745 -2.459 1.00 85.06 95 LYS A CA 1
ATOM 744 C C . LYS A 1 95 ? 7.266 9.759 -2.484 1.00 85.06 95 LYS A C 1
ATOM 746 O O . LYS A 1 95 ? 7.295 8.783 -3.234 1.00 85.06 95 LYS A O 1
ATOM 751 N N . SER A 1 96 ? 6.232 10.040 -1.706 1.00 90.00 96 SER A N 1
ATOM 752 C CA . SER A 1 96 ? 4.996 9.270 -1.728 1.00 90.00 96 SER A CA 1
ATOM 753 C C . SER A 1 96 ? 3.767 10.171 -1.689 1.00 90.00 96 SER A C 1
ATOM 755 O O . SER A 1 96 ? 3.814 11.284 -1.168 1.00 90.00 96 SER A O 1
ATOM 757 N N . GLN A 1 97 ? 2.671 9.689 -2.267 1.00 92.06 97 GLN A N 1
ATOM 758 C CA . GLN A 1 97 ? 1.335 10.269 -2.144 1.00 92.06 97 GLN A CA 1
ATOM 759 C C . GLN A 1 97 ? 0.372 9.177 -1.682 1.00 92.06 97 GLN A C 1
ATOM 761 O O . GLN A 1 97 ? 0.515 8.020 -2.080 1.00 92.06 97 GLN A O 1
ATOM 766 N N . ARG A 1 98 ? -0.578 9.544 -0.823 1.00 94.62 98 ARG A N 1
ATOM 767 C CA . ARG A 1 98 ? -1.549 8.636 -0.203 1.00 94.62 98 ARG A CA 1
ATOM 768 C C . ARG A 1 98 ? -2.911 9.308 -0.241 1.00 94.62 98 ARG A C 1
ATOM 770 O O . ARG A 1 98 ? -3.022 10.456 0.182 1.00 94.62 98 ARG A O 1
ATOM 777 N N . THR A 1 99 ? -3.918 8.609 -0.739 1.00 95.56 99 THR A N 1
ATOM 778 C CA . THR A 1 99 ? -5.310 9.069 -0.746 1.00 95.56 99 THR A CA 1
ATOM 779 C C . THR A 1 99 ? -6.221 7.894 -0.442 1.00 95.56 99 THR A C 1
ATOM 781 O O . THR A 1 99 ? -5.957 6.783 -0.901 1.00 95.56 99 THR A O 1
ATOM 784 N N . TRP A 1 100 ? -7.295 8.134 0.299 1.00 94.88 100 TRP A N 1
ATOM 785 C CA . TRP A 1 100 ? -8.345 7.149 0.520 1.00 94.88 100 TRP A CA 1
ATOM 786 C C . TRP A 1 100 ? -9.711 7.820 0.557 1.00 94.88 100 TRP A C 1
ATOM 788 O O . TRP A 1 100 ? -9.822 9.008 0.865 1.00 94.88 100 TRP A O 1
ATOM 798 N N . LYS A 1 101 ? -10.743 7.040 0.257 1.00 94.88 101 LYS A N 1
ATOM 799 C CA . LYS A 1 101 ? -12.143 7.409 0.436 1.00 94.88 101 LYS A CA 1
ATOM 800 C C . LYS A 1 101 ? -12.900 6.172 0.896 1.00 94.88 101 LYS A C 1
ATOM 802 O O . LYS A 1 101 ? -12.682 5.110 0.330 1.00 94.88 101 LYS A O 1
ATOM 807 N N . CYS A 1 102 ? -13.750 6.313 1.901 1.00 92.44 102 CYS A N 1
ATOM 808 C CA . CYS A 1 102 ? -14.663 5.252 2.303 1.00 92.44 102 CYS A CA 1
ATOM 809 C C . CYS A 1 102 ? -16.051 5.564 1.768 1.00 92.44 102 CYS A C 1
ATOM 811 O O . CYS A 1 102 ? -16.429 6.739 1.726 1.00 92.44 102 CYS A O 1
ATOM 813 N N . ASP A 1 103 ? -16.761 4.529 1.344 1.00 85.31 103 ASP A N 1
ATOM 814 C CA . ASP A 1 103 ? -18.162 4.667 0.984 1.00 85.31 103 ASP A CA 1
ATOM 815 C C . ASP A 1 103 ? -18.982 4.929 2.257 1.00 85.31 103 ASP A C 1
ATOM 817 O O . ASP A 1 103 ? -18.632 4.468 3.353 1.00 85.31 103 ASP A O 1
ATOM 821 N N . ASP A 1 104 ? -20.003 5.775 2.115 1.00 68.19 104 ASP A N 1
ATOM 822 C CA . ASP A 1 104 ? -20.923 6.160 3.190 1.00 68.19 104 ASP A CA 1
ATOM 823 C C . ASP A 1 104 ? -22.100 5.187 3.304 1.00 68.19 104 ASP A C 1
ATOM 825 O O . ASP A 1 104 ? -22.621 4.754 2.249 1.00 68.19 104 ASP A O 1
#

Radius of gyration: 23.65 Å; chains: 1; bounding box: 51×22×83 Å

Sequence (104 aa):
MLIPLLTVVLALSALMNTTYCDVAYRPLSAVDKKLLIQEMANAGAPGIDRFIQGTVDVEKNKVATYHFDYINYDTGRECHGVYRKFRSVDTTKIKSQRTWKCDD

Foldseek 3Di:
DDDDDDDPDPPDDDPPPPPPQPWDKDWDDPVNVVVCQVVCVVVVHAGFPDWPTKMWIDRVQFKIKIWTWGARPVVRWIKTKIKMWTHDPPDPDIDIDIDMDTDD

Secondary structure (DSSP, 8-state):
----------------------EEEEEPPHHHHHHHHHHHHTTTPPP--EEEEEEEEEETTTEEEEEEEEEETTTTEEEEEEEEEEE-TT-S-EEEEEEEEE--

=== Feature glossary ===
Reading guide. The protein is described through the following features:

Foldseek 3Di. A 3Di character summarizes, for each residue, the relative orientation of the Cα frame of its nearest spatial neighbor. Because it encodes fold topology rather than chemistry, 3Di alignments detect remote structural similarity that sequence alignment misse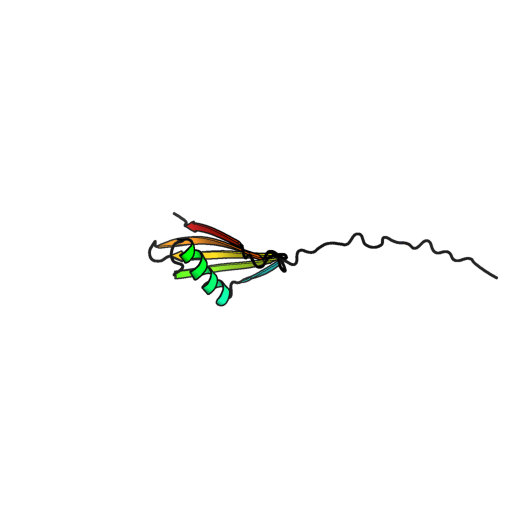s.

Contact-map, Ramachandran, and PAE plots. Plot images: a contact map (which residues are close in 3D, as an N×N binary image), a Ramachandran scatter (backbone torsion angles, revealing secondary-structure composition at a glance), and — for AlphaFold structures — a PAE heatmap (pairwise prediction confidence).

Radius of gyration, Cα contacts, bounding box. Radius of gyration (Rg) is the root-mean-square distance of Cα atoms from their centroid — a single number for overall size and compactness. A globular domain of N residues has Rg ≈ 2.2·N^0.38 Å; an extended or disordered chain has a much larger Rg. The Cα contact count is the number of residue pairs whose Cα atoms are within 8 Å and are more than four positions apart in sequence — a standard proxy for tertiary packing density. The bounding box is the smallest axis-aligned box enclosing all Cα atoms.

Secondary structure (8-state, DSSP). Eight-state secondary structure (DSSP): H is the canonical α-helix, G the tighter 3₁₀-helix, I the wider π-helix; E/B are β-structure, T and S are turns and bends, and '-' is everything else. DSSP derives these from the pattern of main-chain N–H···O=C hydrogen bonds, not from the sequence.

B-factor. B-factor (Debye–Waller factor) reflects atomic displacement in the crystal lattice. It is an experimental observable (units Å²), not a prediction; low values mean the atom is pinned down, high values mean it moves or is heterogeneous across the crystal.

pLDDT. pLDDT is the predicted lDDT-Cα score: AlphaFold's confidence that the local environment of each residue (all inter-atomic distances within 15 Å) is correctly placed. It is a per-residue number between 0 and 100, with higher meaning more reliable.

Nearest PDB structures. Nearest PDB neighbors are the top structural matches found by Foldseek when searching this structure against the entire Protein Data Bank. Each hit reports a 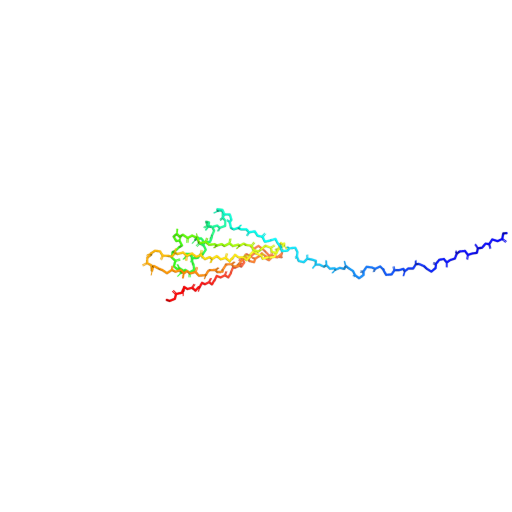TM-score (0 to 1; >0.5 almost always implies the same fold) and an E-value. These are *structural* homologs — they may share no detectable sequence similarity.

Solvent-accessible surface area. Accessible surface area quantifies burial. A residue with SASA near zero is packed into the hydrophobic core; one with SASA >100 Å² sits on the surface. Computed here via the Shrake–Rupley numerical algorithm with a 1.4 Å probe.

Rendered structure images. Structure images are PyMOL renders from six orthogonal camera directions. Cartoon representation draws helices as coils and strands as arrows; sticks shows the backbone as bonds; surface shows the solvent-excluded envelope. Rainbow coloring maps sequence position to hue (blue→red, N→C); chain coloring assigns a distinct color per polypeptide.

Backbone torsions (φ/ψ). φ (phi) and ψ (psi) are the two rotatable backbone dihedrals per residue: φ is the C(i-1)–N–Cα–C torsion, ψ is the N–Cα–C–N(i+1) torsion, both in degrees on (−180°, 180°]. α-helical residues cluster near (−60°, −45°); β-strand residues near (−120°, +130°). A Ramachandran plot is simply a scatter of (φ, ψ) for every residue.

Predicted aligned error. Predicted Aligned Error (PAE) is an AlphaFold confidence matrix: entry (i, j) is the expected error in the position of residue j, in ångströms, when the prediction is superimposed on the true structure at residue i. Low PAE within a block of residues means that block is internally rigid and well-predicted; high PAE between two blocks means their relative placement is uncertain even if each block individually is confident.

mmCIF coordinates. Structure coordinates are given as an mmCIF _atom_site loop: one row per atom with element, residue name, chain id, sequence number, and x/y/z position in Å. Only the four main-chain atoms per residue are included here; side chains are omitted to keep the record compact.

InterPro / GO / CATH / organism. Database cross-references. InterPro integrates a dozen domain/family signature databases into unified entries with residue-range hits. GO terms attach function/process/location labels with evidence codes. CATH codes position the fold in a four-level structural taxonomy. Organism is the NCBI-taxonomy species name.

Secondary structure (3-state, P-SEA). SS3 is a coarse helix/strand/coil call (letters a/b/c) made by the P-SEA algorithm from inter-Cα distances and dihedrals. It is less detailed than DSSP but needs only Cα positions.

Sequence. Sequence gives the chain of amino acids in standard one-letter code (A=alanine, C=cysteine, …, Y=tyrosine), read N→C. It is the only feature that is directly encoded by the gene; all structural features are derived from the folded form of this sequence.